Protein AF-A0A1G1LTK6-F1 (afdb_monomer)

Sequence (159 aa):
MKNAADQKPGFGWKSYLAFFSIVMIQQAIDFFAPNSEVTLYYRIMRAFDPTLAYMHWCNLLSVVFNLLAIAPVFLFVYRVQILKPQVWQAIILLRLVFEFTGHSFDVVCFKSVLFTAPEAAAQIAIAILIILIPSYWAGFWYAFGQDKIFSKQPLLFKN

Foldseek 3Di:
DPPPLPDQDDPVLVVLLVVLLVVLVVLVCLLPPCPHPNNVVQVVVCVVPVVSVVLNVLQVQLSVLSNVLSVLSVCLNGVPDDDDLVVLVVSLVSNVVSVVRNCPVVVVVLVVCCVVPVPVSVVVVVVVCVSVVVSSVSSCCNNPVNCSNPVPPDDPDPD

Nearest PDB structures (foldseek):
  3j9u-assembly1_T  TM=2.722E-01  e=5.312E-01  Saccharomyces cerevisiae
  8ic0-assembly1_A  TM=4.228E-01  e=3.272E+00  Homo sapiens

pLDDT: mean 89.7, std 13.23, range [41.97, 98.12]

Radius of gyration: 18.44 Å; Cα contacts (8 Å, |Δi|>4): 135; chains: 1; bounding box: 50×34×57 Å

Mean predicted aligned error: 5.52 Å

Solvent-accessible surface area (backbone atoms only — not comparable to full-atom values): 8740 Å² total; per-residue (Å²): 131,85,58,77,71,74,60,74,64,54,72,65,52,55,55,46,50,54,54,50,45,51,52,38,50,49,54,42,49,42,57,69,33,86,86,27,70,62,34,47,50,49,53,52,46,32,73,76,38,67,74,52,44,54,48,50,51,29,26,52,50,21,46,51,37,49,49,56,48,48,51,41,34,50,30,47,51,68,70,55,91,74,83,60,48,68,59,46,42,50,51,51,53,52,29,55,56,21,55,77,54,18,48,61,67,58,52,52,53,46,51,53,36,41,75,76,39,49,70,59,35,52,53,51,51,51,51,51,47,67,59,46,50,61,47,55,49,32,32,47,42,52,26,77,33,44,67,71,68,45,74,84,60,79,68,93,73,86,122

Secondary structure (DSSP, 8-state):
---GGGSPPPHHHHHHHHHHHHHHHHHHHHHH-TTSHHHHHHHHHHHH-GGGHHHHHHHHHHHHHHHHTHHHHHHHHHT---S-HHHHHHHHHHHHHHHHHH-HHHHHHHHHHHHH-HHHHHHHHHHHHHHHHHHHHHHHHHHH-HHHHHTTS--S---

Structure (mmCIF, N/CA/C/O backbone):
data_AF-A0A1G1LTK6-F1
#
_entry.id   AF-A0A1G1LTK6-F1
#
loop_
_atom_site.group_PDB
_atom_site.id
_atom_site.type_symbol
_atom_site.label_atom_id
_atom_site.label_alt_id
_atom_site.label_comp_id
_atom_site.label_asym_id
_atom_site.label_entity_id
_atom_site.label_seq_id
_atom_site.pdbx_PDB_ins_code
_atom_site.Cartn_x
_atom_site.Cartn_y
_atom_site.Cartn_z
_atom_site.occupancy
_atom_site.B_iso_or_equiv
_atom_site.auth_seq_id
_atom_site.auth_comp_id
_atom_site.auth_asym_id
_atom_site.auth_atom_id
_atom_site.pdbx_PDB_model_num
ATOM 1 N N . MET A 1 1 ? -11.408 11.308 35.986 1.00 44.47 1 MET A N 1
ATOM 2 C CA . MET A 1 1 ? -10.447 11.120 34.876 1.00 44.47 1 MET A CA 1
ATOM 3 C C . MET A 1 1 ? -11.216 10.623 33.659 1.00 44.47 1 MET A C 1
ATOM 5 O O . MET A 1 1 ? -11.805 9.554 33.741 1.00 44.47 1 MET A O 1
ATOM 9 N N . LYS A 1 2 ? -11.309 11.402 32.570 1.00 41.97 2 LYS A N 1
ATOM 10 C CA . LYS A 1 2 ? -11.831 10.868 31.299 1.00 41.97 2 LYS A CA 1
ATOM 11 C C . LYS A 1 2 ? -10.805 9.855 30.801 1.00 41.97 2 LYS A C 1
ATOM 13 O O . LYS A 1 2 ? -9.652 10.232 30.608 1.00 41.97 2 LYS A O 1
ATOM 18 N N . ASN A 1 3 ? -11.199 8.594 30.643 1.00 48.00 3 ASN A N 1
ATOM 19 C CA . ASN A 1 3 ? -10.325 7.591 30.045 1.00 48.00 3 ASN A CA 1
ATOM 20 C C . ASN A 1 3 ? -9.871 8.123 28.681 1.00 48.00 3 ASN A C 1
ATOM 22 O O . ASN A 1 3 ? -10.703 8.579 27.898 1.00 48.00 3 ASN A O 1
ATOM 26 N N . ALA A 1 4 ? -8.569 8.068 28.384 1.00 53.44 4 ALA A N 1
ATOM 27 C CA . ALA A 1 4 ? -8.034 8.442 27.069 1.00 53.44 4 ALA A CA 1
ATOM 28 C C . ALA A 1 4 ? -8.753 7.697 25.921 1.00 53.44 4 ALA A C 1
ATOM 30 O O . ALA A 1 4 ? -8.851 8.194 24.802 1.00 53.44 4 ALA A O 1
ATOM 31 N N . ALA A 1 5 ? -9.356 6.547 26.243 1.00 54.56 5 ALA A N 1
ATOM 32 C CA . ALA A 1 5 ? -10.236 5.779 25.381 1.00 54.56 5 ALA A CA 1
ATOM 33 C C . ALA A 1 5 ? -11.503 6.522 24.914 1.00 54.56 5 ALA A C 1
ATOM 35 O O . ALA A 1 5 ? -12.041 6.112 23.900 1.00 54.56 5 ALA A O 1
ATOM 36 N N . ASP A 1 6 ? -11.969 7.608 25.541 1.00 55.47 6 ASP A N 1
ATOM 37 C CA . ASP A 1 6 ? -13.215 8.309 25.158 1.00 55.47 6 ASP A CA 1
ATOM 38 C C . ASP A 1 6 ? -12.991 9.520 24.219 1.00 55.47 6 ASP A C 1
ATOM 40 O O . ASP A 1 6 ? -13.952 10.124 23.738 1.00 55.47 6 ASP A O 1
ATOM 44 N N . GLN A 1 7 ? -11.740 9.896 23.918 1.00 64.94 7 GLN A N 1
ATOM 45 C CA . GLN A 1 7 ? -11.461 11.023 23.018 1.00 64.94 7 GLN A CA 1
ATOM 46 C C . GLN A 1 7 ? -11.496 10.588 21.549 1.00 64.94 7 GLN A C 1
ATOM 48 O O . GLN A 1 7 ? -10.708 9.743 21.116 1.00 64.94 7 GLN A O 1
ATOM 53 N N . LYS A 1 8 ? -12.415 11.169 20.764 1.00 67.44 8 LYS A N 1
ATOM 54 C CA . LYS A 1 8 ? -12.470 10.956 19.309 1.00 67.44 8 LYS A CA 1
ATOM 55 C C . LYS A 1 8 ? -11.091 11.247 18.696 1.00 67.44 8 LYS A C 1
ATOM 57 O O . LYS A 1 8 ? -10.453 12.209 19.131 1.00 67.44 8 LYS A O 1
ATOM 62 N N . PRO A 1 9 ? -10.636 10.454 17.709 1.00 76.19 9 PRO A N 1
ATOM 63 C CA . PRO A 1 9 ? -9.360 10.692 17.047 1.00 76.19 9 PRO A CA 1
ATOM 64 C C . PRO A 1 9 ? -9.268 12.147 16.579 1.00 76.19 9 PRO A C 1
ATOM 66 O O . PRO A 1 9 ? -10.221 12.689 16.010 1.00 76.19 9 PRO A O 1
ATOM 69 N N . GLY A 1 10 ? -8.141 12.792 16.889 1.00 84.50 10 GLY A N 1
ATOM 70 C CA . GLY A 1 10 ? -7.922 14.206 16.593 1.00 84.50 10 GLY A CA 1
ATOM 71 C C . GLY A 1 10 ? -7.926 14.504 15.092 1.00 84.50 10 GLY A C 1
ATOM 72 O O . GLY A 1 10 ? -7.854 13.601 14.259 1.00 84.50 10 GLY A O 1
ATOM 73 N N . PHE A 1 11 ? -7.967 15.791 14.741 1.00 90.25 11 PHE A N 1
ATOM 74 C CA . PHE A 1 11 ? -7.964 16.265 13.350 1.00 90.25 11 PHE A CA 1
ATOM 75 C C . PHE A 1 11 ? -6.841 15.644 12.495 1.00 90.25 11 PHE A C 1
ATOM 77 O O . PHE A 1 11 ? -7.078 15.309 11.339 1.00 90.25 11 PHE A O 1
ATOM 84 N N . GLY A 1 12 ? -5.671 15.376 13.089 1.00 93.94 12 GLY A N 1
ATOM 85 C CA . GLY A 1 12 ? -4.546 14.723 12.410 1.00 93.94 12 GLY A CA 1
ATOM 86 C C . GLY A 1 12 ? -4.890 13.371 11.773 1.00 93.94 12 GLY A C 1
ATOM 87 O O . GLY A 1 12 ? -4.472 13.114 10.650 1.00 93.94 12 GLY A O 1
ATOM 88 N N . TRP A 1 13 ? -5.722 12.545 12.415 1.00 94.62 13 TRP A N 1
ATOM 89 C CA . TRP A 1 13 ? -6.142 11.254 11.853 1.00 94.62 13 TRP A CA 1
ATOM 90 C C . TRP A 1 13 ? -7.065 11.405 10.639 1.00 94.62 13 TRP A C 1
ATOM 92 O O . TRP A 1 13 ? -7.012 10.590 9.723 1.00 94.62 13 TRP A O 1
ATOM 102 N N . LYS A 1 14 ? -7.886 12.461 10.601 1.00 94.75 14 LYS A N 1
ATOM 103 C CA . LYS A 1 14 ? -8.756 12.755 9.452 1.00 94.75 14 LYS A CA 1
ATOM 104 C C . LYS A 1 14 ? -7.946 13.254 8.259 1.00 94.75 14 LYS A C 1
ATOM 106 O O . LYS A 1 14 ? -8.156 12.779 7.147 1.00 94.75 14 LYS A O 1
ATOM 111 N N . SER A 1 15 ? -7.003 14.167 8.497 1.00 95.94 15 SER A N 1
ATOM 112 C CA . SER A 1 15 ? -6.088 14.652 7.458 1.00 95.94 15 SER A CA 1
ATOM 113 C C . SER A 1 15 ? -5.223 13.518 6.913 1.00 95.94 15 SER A C 1
ATOM 115 O O . SER A 1 15 ? -5.086 13.379 5.700 1.00 95.94 15 SER A O 1
ATOM 117 N N . TYR A 1 16 ? -4.710 12.660 7.801 1.00 96.62 16 TYR A N 1
ATOM 118 C CA . TYR A 1 16 ? -3.981 11.457 7.417 1.00 96.62 16 TYR A CA 1
ATOM 119 C C . TYR A 1 16 ? -4.834 10.524 6.553 1.00 96.62 16 TYR A C 1
ATOM 121 O O . TYR A 1 16 ? -4.375 10.104 5.501 1.00 96.62 16 TYR A O 1
ATOM 129 N N . LEU A 1 17 ? -6.079 10.235 6.950 1.00 96.81 17 LEU A N 1
ATOM 130 C CA . LEU A 1 17 ? -6.983 9.389 6.169 1.00 96.81 17 LEU A CA 1
ATOM 131 C C . LEU A 1 17 ? -7.197 9.935 4.750 1.00 96.81 17 LEU A C 1
ATOM 133 O O . LEU A 1 17 ? -7.142 9.162 3.796 1.00 96.81 17 LEU A O 1
ATOM 137 N N . ALA A 1 18 ? -7.422 11.243 4.602 1.00 97.19 18 ALA A N 1
ATOM 138 C CA . ALA A 1 18 ? -7.590 11.866 3.289 1.00 97.19 18 ALA A CA 1
ATOM 139 C C . ALA A 1 18 ? -6.321 11.723 2.435 1.00 97.19 18 ALA A C 1
ATOM 141 O O . ALA A 1 18 ? -6.393 11.259 1.299 1.00 97.19 18 ALA A O 1
ATOM 142 N N . PHE A 1 19 ? -5.158 12.047 3.007 1.00 97.62 19 PHE A N 1
ATOM 143 C CA . PHE A 1 19 ? -3.870 11.920 2.328 1.00 97.62 19 PHE A CA 1
ATOM 144 C C . PHE A 1 19 ? -3.561 10.469 1.935 1.00 97.62 19 PHE A C 1
ATOM 146 O O . PHE A 1 19 ? -3.283 10.190 0.773 1.00 97.62 19 PHE A O 1
ATOM 153 N N . PHE A 1 20 ? -3.689 9.531 2.875 1.00 97.62 20 PHE A N 1
ATOM 154 C CA . PHE A 1 20 ? -3.505 8.101 2.640 1.00 97.62 20 PHE A CA 1
ATOM 155 C C . PHE A 1 20 ? -4.430 7.596 1.528 1.00 97.62 20 PHE A C 1
ATOM 157 O O . PHE A 1 20 ? -3.975 6.894 0.632 1.00 97.62 20 PHE A O 1
ATOM 164 N N . SER A 1 21 ? -5.703 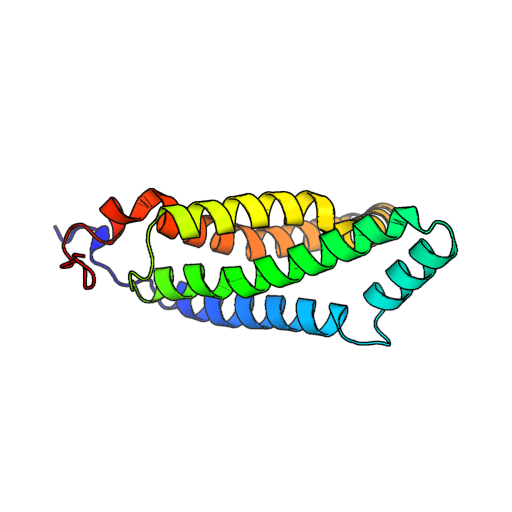8.008 1.529 1.00 98.00 21 SER A N 1
ATOM 165 C CA . SER A 1 21 ? -6.662 7.620 0.485 1.00 98.00 21 SER A CA 1
ATOM 166 C C . SER A 1 21 ? -6.227 8.097 -0.900 1.00 98.00 21 SER A C 1
ATOM 168 O O . SER A 1 21 ? -6.282 7.318 -1.845 1.00 98.00 21 SER A O 1
ATOM 170 N N . ILE A 1 22 ? -5.753 9.343 -1.023 1.00 98.12 22 ILE A N 1
ATOM 171 C CA . ILE A 1 22 ? -5.234 9.876 -2.292 1.00 98.12 22 ILE A CA 1
ATOM 172 C C . ILE A 1 22 ? -4.054 9.032 -2.782 1.00 98.12 22 ILE A C 1
ATOM 174 O O . ILE A 1 22 ? -4.036 8.641 -3.945 1.00 98.12 22 ILE A O 1
ATOM 178 N N . VAL A 1 23 ? -3.107 8.701 -1.899 1.00 97.44 23 VAL A N 1
ATOM 179 C CA . VAL A 1 23 ? -1.929 7.895 -2.261 1.00 97.44 23 VAL A CA 1
ATOM 180 C C . VAL A 1 23 ? -2.330 6.489 -2.720 1.00 97.44 23 VAL A C 1
ATOM 182 O O . VAL A 1 23 ? -1.852 6.032 -3.754 1.00 97.44 23 VAL A O 1
ATOM 185 N N . MET A 1 24 ? -3.230 5.806 -2.004 1.00 97.69 24 MET A N 1
ATOM 186 C CA . MET A 1 24 ? -3.680 4.460 -2.396 1.00 97.69 24 MET A CA 1
ATOM 187 C C . MET A 1 24 ? -4.483 4.475 -3.708 1.00 97.69 24 MET A C 1
ATOM 189 O O . MET A 1 24 ? -4.355 3.563 -4.522 1.00 97.69 24 MET A O 1
ATOM 193 N N . ILE A 1 25 ? -5.287 5.519 -3.945 1.00 97.88 25 ILE A N 1
ATOM 194 C CA . ILE A 1 25 ? -6.003 5.705 -5.216 1.00 97.88 25 ILE A CA 1
ATOM 195 C C . ILE A 1 25 ? -5.014 5.957 -6.354 1.00 97.88 25 ILE A C 1
ATOM 197 O O . ILE A 1 25 ? -5.156 5.346 -7.409 1.00 97.88 25 ILE A O 1
ATOM 201 N N . GLN A 1 26 ? -4.003 6.805 -6.148 1.00 96.81 26 GLN A N 1
ATOM 202 C CA . GLN A 1 26 ? -2.970 7.051 -7.154 1.00 96.81 26 GLN A CA 1
ATOM 203 C C . GLN A 1 26 ? -2.219 5.761 -7.499 1.00 96.81 26 GLN A C 1
ATOM 205 O O . GLN A 1 26 ? -2.095 5.442 -8.675 1.00 96.81 26 GLN A O 1
ATOM 210 N N . GLN A 1 27 ? -1.829 4.965 -6.498 1.00 95.62 27 GLN A N 1
ATOM 211 C CA . GLN A 1 27 ? -1.203 3.656 -6.717 1.00 95.62 27 GLN A CA 1
ATOM 212 C C . GLN A 1 27 ? -2.089 2.733 -7.573 1.00 95.62 27 GLN A C 1
ATOM 214 O O . GLN A 1 27 ? -1.599 2.035 -8.460 1.00 95.62 27 GLN A O 1
ATOM 219 N N . ALA A 1 28 ? -3.404 2.742 -7.339 1.00 97.12 28 ALA A N 1
ATOM 220 C CA . ALA A 1 28 ? -4.340 1.981 -8.156 1.00 97.12 28 ALA A CA 1
ATOM 221 C C . ALA A 1 28 ? -4.439 2.522 -9.589 1.00 97.12 28 ALA A C 1
ATOM 223 O O . ALA A 1 28 ? -4.436 1.738 -10.537 1.00 97.12 28 ALA A O 1
ATOM 224 N N . ILE A 1 29 ? -4.487 3.845 -9.764 1.00 97.12 29 ILE A N 1
ATOM 225 C CA . ILE A 1 29 ? -4.468 4.480 -11.088 1.00 97.12 29 ILE A CA 1
ATOM 226 C C . ILE A 1 29 ? -3.199 4.083 -11.841 1.00 97.12 29 ILE A C 1
ATOM 228 O O . ILE A 1 29 ? -3.300 3.647 -12.984 1.00 97.12 29 ILE A O 1
ATOM 232 N N . ASP A 1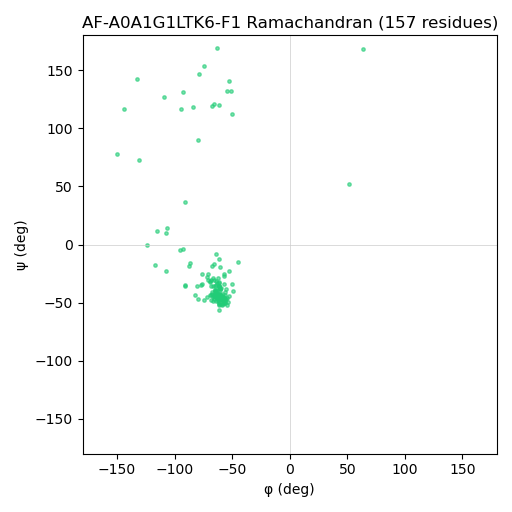 30 ? -2.031 4.157 -11.204 1.00 94.94 30 ASP A N 1
ATOM 233 C CA . ASP A 1 30 ? -0.755 3.787 -11.818 1.00 94.94 30 ASP A CA 1
ATOM 234 C C . ASP A 1 30 ? -0.735 2.308 -12.219 1.00 94.94 30 ASP A C 1
ATOM 236 O O . ASP A 1 30 ? -0.206 1.961 -13.272 1.00 94.94 30 ASP A O 1
ATOM 240 N N . PHE A 1 31 ? -1.364 1.423 -11.443 1.00 95.69 31 PHE A N 1
ATOM 241 C CA . PHE A 1 31 ? -1.491 0.015 -11.814 1.00 95.69 31 PHE A CA 1
ATOM 242 C C . PHE A 1 31 ? -2.423 -0.212 -13.016 1.00 95.69 31 PHE A C 1
ATOM 244 O O . PHE A 1 31 ? -2.106 -1.006 -13.900 1.00 95.69 31 PHE A O 1
ATOM 251 N N . PHE A 1 32 ? -3.581 0.452 -13.060 1.00 95.56 32 PHE A N 1
ATOM 252 C CA . PHE A 1 32 ? -4.584 0.232 -14.113 1.00 95.56 32 PHE A CA 1
ATOM 253 C C . PHE A 1 32 ? -4.353 1.073 -15.373 1.00 95.56 32 PHE A C 1
ATOM 255 O O . PHE A 1 32 ? -4.914 0.765 -16.429 1.00 95.56 32 PHE A O 1
ATOM 262 N N . ALA A 1 33 ? -3.530 2.118 -15.297 1.00 96.50 33 ALA A N 1
ATOM 263 C CA . ALA A 1 33 ? -3.193 2.944 -16.441 1.00 96.50 33 ALA A CA 1
ATOM 264 C C . ALA A 1 33 ? -2.394 2.118 -17.469 1.00 96.50 33 ALA A C 1
ATOM 266 O O . ALA A 1 33 ? -1.304 1.625 -17.171 1.00 96.50 33 ALA A O 1
ATOM 267 N N . PRO A 1 34 ? -2.882 1.986 -18.717 1.00 93.19 34 PRO A N 1
ATOM 268 C CA . PRO A 1 34 ? -2.255 1.121 -19.718 1.00 93.19 34 PRO A CA 1
ATOM 269 C C . PRO A 1 34 ? -0.875 1.610 -20.172 1.00 93.19 34 PRO A C 1
ATOM 271 O O . PRO A 1 34 ? -0.118 0.821 -20.740 1.00 93.19 34 PRO A O 1
ATOM 274 N N . ASN A 1 35 ? -0.582 2.891 -19.931 1.00 94.19 35 ASN A N 1
ATOM 275 C CA . ASN A 1 35 ? 0.643 3.581 -20.324 1.00 94.19 35 ASN A CA 1
ATOM 276 C C . ASN A 1 35 ? 1.568 3.868 -19.128 1.00 94.19 35 ASN A C 1
ATOM 278 O O . ASN A 1 35 ? 2.512 4.638 -19.275 1.00 94.19 35 ASN A O 1
ATOM 282 N N . SER A 1 36 ? 1.292 3.308 -17.946 1.00 96.06 36 SER A N 1
ATOM 283 C CA . SER A 1 36 ? 2.184 3.473 -16.798 1.00 96.06 36 SER A CA 1
ATOM 284 C C . SER A 1 36 ? 3.446 2.627 -16.933 1.00 96.06 36 SER A C 1
ATOM 286 O O . SER A 1 36 ? 3.452 1.556 -17.551 1.00 96.06 36 SER A O 1
ATOM 288 N N . GLU A 1 37 ? 4.515 3.084 -16.285 1.00 96.12 37 GLU A N 1
ATOM 289 C CA . GLU A 1 37 ? 5.777 2.345 -16.192 1.00 96.12 37 GLU A CA 1
ATOM 290 C C . GLU A 1 37 ? 5.595 1.000 -15.477 1.00 96.12 37 GLU A C 1
ATOM 292 O O . GLU A 1 37 ? 6.172 -0.003 -15.893 1.00 96.12 37 GLU A O 1
ATOM 297 N N . VAL A 1 38 ? 4.716 0.954 -14.469 1.00 95.31 38 VAL A N 1
ATOM 298 C CA . VAL A 1 38 ? 4.347 -0.268 -13.742 1.00 95.31 38 VAL A CA 1
ATOM 299 C C . VAL A 1 38 ? 3.754 -1.302 -14.701 1.00 95.31 38 VAL A C 1
ATOM 301 O O . VAL A 1 38 ? 4.199 -2.451 -14.749 1.00 95.31 38 VAL A O 1
ATOM 304 N N . THR A 1 39 ? 2.769 -0.905 -15.510 1.00 94.00 39 THR A N 1
ATOM 305 C CA . THR A 1 39 ? 2.132 -1.800 -16.484 1.00 94.00 39 THR A CA 1
ATOM 306 C C . THR A 1 39 ? 3.125 -2.258 -17.546 1.00 94.00 39 THR A C 1
ATOM 308 O O . THR A 1 39 ? 3.155 -3.442 -17.894 1.00 94.00 39 THR A O 1
ATOM 311 N N . LEU A 1 40 ? 3.953 -1.340 -18.053 1.00 95.75 40 LEU A N 1
ATOM 312 C CA . LEU A 1 40 ? 4.987 -1.661 -19.031 1.00 95.75 40 LEU A CA 1
ATOM 313 C C . LEU A 1 40 ? 5.984 -2.684 -18.470 1.00 95.75 40 LEU A C 1
ATOM 315 O O . LEU A 1 40 ? 6.255 -3.685 -19.132 1.00 95.75 40 LEU A O 1
ATOM 319 N N . TYR A 1 41 ? 6.452 -2.492 -17.235 1.00 95.94 41 TYR A N 1
ATOM 320 C CA . TYR A 1 41 ? 7.348 -3.416 -16.543 1.00 95.94 41 TYR A CA 1
ATOM 321 C C . TYR A 1 41 ? 6.777 -4.838 -16.490 1.00 95.94 41 TYR A C 1
ATOM 323 O O . TYR A 1 41 ? 7.423 -5.783 -16.943 1.00 95.94 41 TYR A O 1
ATOM 331 N N . TYR A 1 42 ? 5.537 -5.008 -16.018 1.00 94.56 42 TYR A N 1
ATOM 332 C CA . TYR A 1 42 ? 4.939 -6.344 -15.914 1.00 94.56 42 TYR A CA 1
ATOM 333 C C . TYR A 1 42 ? 4.635 -6.978 -17.277 1.00 94.56 42 TYR A C 1
ATOM 335 O O . TYR A 1 42 ? 4.725 -8.201 -17.414 1.00 94.56 42 TYR A O 1
ATOM 343 N N . ARG A 1 43 ? 4.314 -6.177 -18.303 1.00 94.12 43 ARG A N 1
ATOM 344 C CA . ARG A 1 43 ? 4.167 -6.675 -19.682 1.00 94.12 43 ARG A CA 1
ATOM 345 C C . ARG A 1 43 ? 5.489 -7.199 -20.230 1.00 94.12 43 ARG A C 1
ATOM 347 O O . ARG A 1 43 ? 5.501 -8.280 -20.811 1.00 94.12 43 ARG A O 1
ATO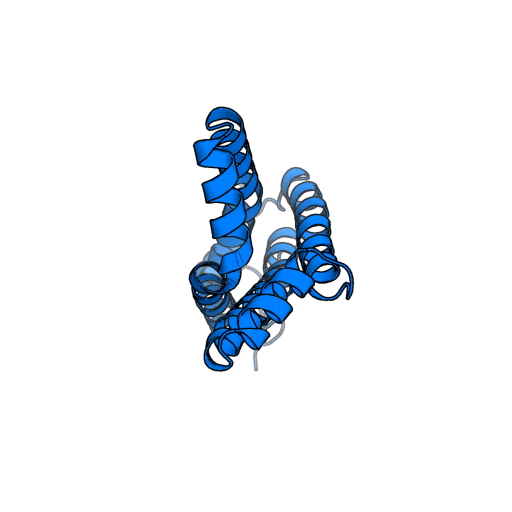M 354 N N . ILE A 1 44 ? 6.580 -6.464 -20.010 1.00 94.81 44 ILE A N 1
ATOM 355 C CA . ILE A 1 44 ? 7.929 -6.878 -20.409 1.00 94.81 44 ILE A CA 1
ATOM 356 C C . ILE A 1 44 ? 8.307 -8.175 -19.687 1.00 94.81 44 ILE A C 1
ATOM 358 O O . ILE A 1 44 ? 8.648 -9.153 -20.345 1.00 94.81 44 ILE A O 1
ATOM 362 N N . MET A 1 45 ? 8.164 -8.229 -18.360 1.00 93.88 45 MET A N 1
ATOM 363 C CA . MET A 1 45 ? 8.478 -9.424 -17.562 1.00 93.88 45 MET A CA 1
ATOM 364 C C . MET A 1 45 ? 7.729 -10.667 -18.059 1.00 93.88 45 MET A C 1
ATOM 366 O O . MET A 1 45 ? 8.337 -11.713 -18.273 1.00 93.88 45 MET A O 1
ATOM 370 N N . ARG A 1 46 ? 6.424 -10.541 -18.325 1.00 93.75 46 ARG A N 1
ATOM 371 C CA . ARG A 1 46 ? 5.601 -11.639 -18.850 1.00 93.75 46 ARG A CA 1
ATOM 372 C C . ARG A 1 46 ? 5.996 -12.068 -20.267 1.00 93.75 46 ARG A C 1
ATOM 374 O O . ARG A 1 46 ? 5.804 -13.231 -20.611 1.00 93.75 46 ARG A O 1
ATOM 381 N N . ALA A 1 47 ? 6.497 -11.147 -21.091 1.00 95.75 47 ALA A N 1
ATOM 382 C CA . ALA A 1 47 ? 6.977 -11.462 -22.434 1.00 95.75 47 ALA A CA 1
ATOM 383 C C . ALA A 1 47 ? 8.286 -12.269 -22.409 1.00 95.75 47 ALA A C 1
ATOM 385 O O . ALA A 1 47 ? 8.504 -13.080 -23.305 1.00 95.75 47 ALA A O 1
ATOM 386 N N . PHE A 1 48 ? 9.128 -12.073 -21.387 1.00 95.06 48 PHE A N 1
ATOM 387 C CA . PHE A 1 48 ? 10.364 -12.837 -21.200 1.00 95.06 48 PHE A CA 1
ATOM 388 C C . PHE A 1 48 ? 10.125 -14.220 -20.592 1.00 95.06 48 PHE A C 1
ATOM 390 O O . PHE A 1 48 ? 10.658 -15.205 -21.097 1.00 95.06 48 PHE A O 1
ATOM 397 N N . ASP A 1 49 ? 9.327 -14.305 -19.526 1.00 94.44 49 ASP A N 1
ATOM 398 C CA . ASP A 1 49 ? 8.977 -15.574 -18.889 1.00 94.44 49 ASP A CA 1
ATOM 399 C C . ASP A 1 49 ? 7.520 -15.526 -18.383 1.00 94.44 49 ASP A C 1
ATOM 4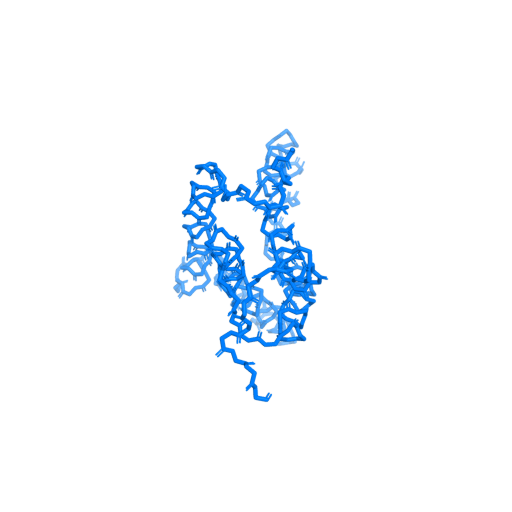01 O O . ASP A 1 49 ? 7.193 -14.731 -17.494 1.00 94.44 49 ASP A O 1
ATOM 405 N N . PRO A 1 50 ? 6.619 -16.380 -18.910 1.00 92.88 50 PRO A N 1
ATOM 406 C CA . PRO A 1 50 ? 5.226 -16.434 -18.478 1.00 92.88 50 PRO A CA 1
ATOM 407 C C . PRO A 1 50 ? 5.039 -16.709 -16.984 1.00 92.88 50 PRO A C 1
ATOM 409 O O . PRO A 1 50 ? 4.023 -16.294 -16.424 1.00 92.88 50 PRO A O 1
ATOM 412 N N . THR A 1 51 ? 5.985 -17.386 -16.324 1.00 93.06 51 THR A N 1
ATOM 413 C CA . THR A 1 51 ? 5.899 -17.653 -14.883 1.00 93.06 51 THR A CA 1
ATOM 414 C C . THR A 1 51 ? 5.924 -16.356 -14.080 1.00 93.06 51 THR A C 1
ATOM 416 O O . THR A 1 51 ? 5.174 -16.235 -13.114 1.00 93.06 51 THR A O 1
ATOM 419 N N . LEU A 1 52 ? 6.639 -15.324 -14.546 1.00 91.44 52 LEU A N 1
ATOM 420 C CA . LEU A 1 52 ? 6.709 -13.998 -13.917 1.00 91.44 52 LEU A CA 1
ATOM 421 C C . LEU A 1 52 ? 5.361 -13.257 -13.900 1.00 91.44 52 LEU A C 1
ATOM 423 O O . LEU A 1 52 ? 5.219 -12.252 -13.202 1.00 91.44 52 LEU A O 1
ATOM 427 N N . ALA A 1 53 ? 4.331 -13.774 -14.583 1.00 91.62 53 ALA A N 1
ATOM 428 C CA . ALA A 1 53 ? 2.959 -13.302 -14.423 1.00 91.62 53 ALA A CA 1
ATOM 429 C C . ALA A 1 53 ? 2.469 -13.387 -12.965 1.00 91.62 53 ALA A C 1
ATOM 431 O O . ALA A 1 53 ? 1.603 -12.601 -12.578 1.00 91.62 53 ALA A O 1
ATOM 432 N N . TYR A 1 54 ? 3.027 -14.283 -12.136 1.00 94.00 54 TYR A N 1
ATOM 433 C CA . TYR A 1 54 ? 2.684 -14.332 -10.711 1.00 94.00 54 TYR A CA 1
ATOM 434 C C . TYR A 1 54 ? 2.999 -13.002 -10.003 1.00 94.00 54 TYR A C 1
ATOM 436 O O . TYR A 1 54 ? 2.206 -12.560 -9.176 1.00 94.00 54 TYR A O 1
ATOM 444 N N . MET A 1 55 ? 4.102 -12.325 -10.357 1.00 94.31 55 MET A N 1
ATOM 445 C CA . MET A 1 55 ? 4.484 -11.044 -9.746 1.00 94.31 55 MET A CA 1
ATOM 446 C C . MET A 1 55 ? 3.457 -9.953 -10.062 1.00 94.31 55 MET A C 1
ATOM 448 O O . MET A 1 55 ? 3.144 -9.124 -9.210 1.00 94.31 55 MET A O 1
ATOM 452 N N . HIS A 1 56 ? 2.877 -9.989 -11.266 1.00 94.44 56 HIS A N 1
ATOM 453 C CA . HIS A 1 56 ? 1.801 -9.081 -11.653 1.00 94.44 56 HIS A CA 1
ATOM 454 C C . HIS A 1 56 ? 0.540 -9.303 -10.806 1.00 94.44 56 HIS A C 1
ATOM 456 O O . HIS A 1 56 ? -0.055 -8.338 -10.328 1.00 94.44 56 HIS A O 1
ATOM 462 N N . TRP A 1 57 ? 0.165 -10.565 -10.561 1.00 95.69 57 TRP A N 1
ATOM 463 C CA . TRP A 1 57 ? -0.954 -10.902 -9.675 1.00 95.69 57 TRP A CA 1
ATOM 464 C C . TRP A 1 57 ? -0.693 -10.497 -8.223 1.00 95.69 57 TRP A C 1
ATOM 466 O O . TRP A 1 57 ? -1.581 -9.933 -7.589 1.00 95.69 57 TRP A O 1
ATOM 476 N N . CYS A 1 58 ? 0.518 -10.722 -7.704 1.00 96.38 58 CYS A N 1
ATOM 477 C CA . CYS A 1 58 ? 0.905 -10.255 -6.373 1.00 96.38 58 CYS A CA 1
ATOM 478 C C . CYS A 1 58 ? 0.790 -8.730 -6.256 1.00 96.38 58 CYS A C 1
ATOM 480 O O . CYS A 1 58 ? 0.263 -8.243 -5.258 1.00 96.38 58 CYS A O 1
ATOM 482 N N . ASN A 1 59 ? 1.219 -7.979 -7.277 1.00 96.50 59 ASN A N 1
ATOM 483 C CA . ASN A 1 59 ? 1.084 -6.523 -7.283 1.00 96.50 59 ASN A CA 1
ATOM 484 C C . ASN A 1 59 ? -0.382 -6.079 -7.334 1.00 96.50 59 ASN A C 1
ATOM 486 O O . ASN A 1 59 ? -0.785 -5.227 -6.549 1.00 96.50 59 ASN A O 1
ATOM 490 N N . LEU A 1 60 ? -1.205 -6.700 -8.189 1.00 96.81 60 LEU A N 1
ATOM 491 C CA . LEU A 1 60 ? -2.645 -6.430 -8.224 1.00 96.81 60 LEU A CA 1
ATOM 492 C C . LEU A 1 60 ? -3.280 -6.646 -6.847 1.00 96.81 60 LEU A C 1
ATOM 494 O O . LEU A 1 60 ? -4.044 -5.808 -6.375 1.00 96.81 60 LEU A O 1
ATOM 498 N N . LEU A 1 61 ? -2.965 -7.767 -6.196 1.00 97.81 61 LEU A N 1
ATOM 499 C CA . LEU A 1 61 ? -3.494 -8.071 -4.872 1.00 97.81 61 LEU A CA 1
ATOM 500 C C . LEU A 1 61 ? -2.991 -7.065 -3.832 1.00 97.81 61 LEU A C 1
ATOM 502 O O . LEU A 1 61 ? -3.800 -6.604 -3.032 1.00 97.81 61 LEU A O 1
ATOM 506 N N . SER A 1 62 ? -1.722 -6.649 -3.888 1.00 97.50 62 SER A N 1
ATOM 507 C CA . SER A 1 62 ? -1.199 -5.577 -3.030 1.00 97.50 62 SER A CA 1
ATOM 508 C C . SER A 1 62 ? -2.007 -4.285 -3.188 1.00 97.50 62 SER A C 1
ATOM 510 O O . SER A 1 62 ? -2.535 -3.766 -2.204 1.00 97.50 62 SER A O 1
ATOM 512 N N . VAL A 1 63 ? -2.227 -3.830 -4.428 1.00 97.44 63 VAL A N 1
ATOM 513 C CA . VAL A 1 63 ? -3.045 -2.645 -4.749 1.00 97.44 63 VAL A CA 1
ATOM 514 C C . VAL A 1 63 ? -4.463 -2.776 -4.185 1.00 97.44 63 VAL A C 1
ATOM 516 O O . VAL A 1 63 ? -4.969 -1.856 -3.540 1.00 97.44 63 VAL A O 1
ATOM 519 N N . VAL A 1 64 ? -5.107 -3.930 -4.379 1.00 97.81 64 VAL A N 1
ATOM 520 C CA . VAL A 1 64 ? -6.459 -4.189 -3.863 1.00 97.81 64 VAL A CA 1
ATOM 521 C C . VAL A 1 64 ? -6.486 -4.129 -2.335 1.00 97.81 64 VAL A C 1
ATOM 523 O O . VAL A 1 64 ? -7.346 -3.457 -1.766 1.00 97.81 64 VAL A O 1
ATOM 526 N N . PHE A 1 65 ? -5.551 -4.788 -1.648 1.00 97.56 65 PHE A N 1
ATOM 527 C CA . PHE A 1 65 ? -5.502 -4.775 -0.185 1.00 97.56 65 PHE A CA 1
ATOM 528 C C . PHE A 1 65 ? -5.137 -3.400 0.387 1.00 97.56 65 PHE A C 1
ATOM 530 O O . PHE A 1 65 ? -5.641 -3.034 1.450 1.00 97.56 65 PHE A O 1
ATOM 537 N N . ASN A 1 66 ? -4.339 -2.610 -0.327 1.00 96.56 66 ASN A N 1
ATOM 538 C CA . ASN A 1 66 ? -4.029 -1.227 0.020 1.00 96.56 66 ASN A CA 1
ATOM 539 C C . ASN A 1 66 ? -5.246 -0.300 -0.112 1.00 96.56 66 ASN A C 1
ATOM 541 O O . ASN A 1 66 ? -5.512 0.493 0.793 1.00 96.56 66 ASN A O 1
ATOM 545 N N . LEU A 1 67 ? -6.064 -0.466 -1.155 1.00 97.62 67 LEU A N 1
ATOM 546 C CA . LEU A 1 67 ? -7.360 0.214 -1.250 1.00 97.62 67 LEU A CA 1
ATOM 547 C C . LEU A 1 67 ? -8.319 -0.230 -0.139 1.00 97.62 67 LEU A C 1
ATOM 549 O O . LEU A 1 67 ? -8.946 0.604 0.516 1.00 97.62 67 LEU A O 1
ATOM 553 N N . LEU A 1 68 ? -8.409 -1.538 0.124 1.00 96.69 68 LEU A N 1
ATOM 554 C CA . LEU A 1 68 ? -9.244 -2.068 1.205 1.00 96.69 68 LEU A CA 1
ATOM 555 C C . LEU A 1 68 ? -8.795 -1.568 2.580 1.00 96.69 68 LEU A C 1
ATOM 557 O O . LEU A 1 68 ? -9.637 -1.411 3.462 1.00 96.69 68 LEU A O 1
ATOM 561 N N . ALA A 1 69 ? -7.507 -1.263 2.765 1.00 96.38 69 ALA A N 1
ATOM 562 C CA . ALA A 1 69 ? -6.976 -0.707 4.004 1.00 96.38 69 ALA A CA 1
ATOM 563 C C . ALA A 1 69 ? -7.496 0.702 4.326 1.00 96.38 69 ALA A C 1
ATOM 565 O O . ALA A 1 69 ? -7.442 1.113 5.486 1.00 96.38 69 ALA A O 1
ATOM 566 N N . ILE A 1 70 ? -8.067 1.424 3.358 1.00 97.44 70 ILE A N 1
ATOM 567 C CA . ILE A 1 70 ? -8.762 2.689 3.629 1.00 97.44 70 ILE A CA 1
ATOM 568 C C . ILE A 1 70 ? -9.941 2.450 4.584 1.00 97.44 70 ILE A C 1
ATOM 570 O O . ILE A 1 70 ? -10.168 3.250 5.493 1.00 97.44 70 ILE A O 1
ATOM 574 N N . ALA A 1 71 ? -10.657 1.328 4.440 1.00 95.69 71 ALA A N 1
ATOM 575 C CA . ALA A 1 71 ? -11.821 1.010 5.263 1.00 95.69 71 ALA A CA 1
ATOM 576 C C . ALA A 1 71 ? -11.495 0.882 6.766 1.00 95.69 71 ALA A C 1
ATOM 578 O O . ALA A 1 71 ? -12.089 1.627 7.544 1.00 95.69 71 ALA A O 1
ATOM 579 N N . PRO A 1 72 ? -10.561 0.027 7.233 1.00 93.00 72 PRO A N 1
ATOM 580 C CA . PRO A 1 72 ? -10.245 -0.056 8.656 1.00 93.00 72 PRO A CA 1
ATOM 581 C C . PRO A 1 72 ? -9.654 1.250 9.206 1.00 93.00 72 PRO A C 1
ATOM 583 O O . PRO A 1 72 ? -9.936 1.588 10.353 1.00 93.00 72 PRO A O 1
ATOM 586 N N . VAL A 1 73 ? -8.913 2.035 8.409 1.00 94.88 73 VAL A N 1
ATOM 587 C CA . VAL A 1 73 ? -8.443 3.368 8.837 1.00 94.88 73 VAL A CA 1
ATOM 588 C C . VAL A 1 73 ? -9.625 4.319 9.033 1.00 94.88 73 VAL A C 1
ATOM 590 O O . VAL A 1 73 ? -9.718 4.974 10.070 1.00 94.88 73 VAL A O 1
ATOM 593 N N . PHE A 1 74 ? -10.566 4.367 8.087 1.00 95.19 74 PHE A N 1
ATOM 594 C CA . PHE A 1 74 ? -11.799 5.146 8.213 1.00 95.19 74 PHE A CA 1
ATOM 595 C C . PHE A 1 74 ? -12.590 4.727 9.458 1.00 95.19 74 PHE A C 1
ATOM 597 O O . PHE A 1 74 ? -12.947 5.558 10.294 1.00 95.19 74 PHE A O 1
ATOM 604 N N . LEU A 1 75 ? -12.819 3.427 9.629 1.00 92.25 75 LEU A N 1
ATOM 605 C CA . LEU A 1 75 ? -13.589 2.888 10.746 1.00 92.25 75 LEU A CA 1
ATOM 606 C C . LEU A 1 75 ? -12.910 3.154 12.096 1.00 92.25 75 LEU A C 1
ATOM 608 O O . LEU A 1 75 ? -13.596 3.465 13.071 1.00 92.25 75 LEU A O 1
ATOM 612 N N . PHE A 1 76 ? -11.577 3.126 12.143 1.00 91.25 76 PHE A N 1
ATOM 613 C CA . PHE A 1 76 ? -10.791 3.545 13.300 1.00 91.25 76 PHE A CA 1
ATOM 614 C C . PHE A 1 76 ? -10.969 5.042 13.606 1.00 91.25 76 PHE A C 1
ATOM 616 O O . PHE A 1 76 ? -11.266 5.410 14.745 1.00 91.25 76 PHE A O 1
ATOM 623 N N . VAL A 1 77 ? -10.857 5.910 12.592 1.00 91.94 77 VAL A N 1
ATOM 624 C CA . VAL A 1 77 ? -10.998 7.375 12.723 1.00 91.94 77 VAL A CA 1
ATOM 625 C C . VAL A 1 77 ? -12.388 7.762 13.235 1.00 91.94 77 VAL A C 1
ATOM 627 O O . VAL A 1 77 ? -12.519 8.624 14.108 1.00 91.94 77 VAL A O 1
ATOM 630 N N . TYR A 1 78 ? -13.435 7.128 12.710 1.00 89.62 78 TYR A N 1
ATOM 631 C CA . TYR A 1 78 ? -14.822 7.436 13.065 1.00 89.62 78 TYR A CA 1
ATOM 632 C C . TYR A 1 78 ? -15.373 6.578 14.205 1.00 89.62 78 TYR A C 1
ATOM 634 O O . TYR A 1 78 ? -16.482 6.840 14.669 1.00 89.62 78 TYR A O 1
ATOM 642 N N . ARG A 1 79 ? -14.589 5.610 14.700 1.00 85.56 79 ARG A N 1
ATOM 643 C CA . ARG A 1 79 ? -14.976 4.665 15.755 1.00 85.56 79 ARG A CA 1
ATOM 644 C C . ARG A 1 79 ? -16.304 3.977 15.440 1.00 85.56 79 ARG A C 1
ATOM 646 O O . ARG A 1 79 ? -17.218 3.969 16.262 1.00 85.56 79 ARG A O 1
ATOM 653 N N . VAL A 1 80 ? -16.394 3.406 14.245 1.00 86.31 80 VAL A N 1
ATOM 654 C CA . VAL A 1 80 ? -17.550 2.616 13.812 1.00 86.31 80 VAL A CA 1
ATOM 655 C C . VAL A 1 80 ? -17.128 1.158 13.749 1.00 86.31 80 VAL A C 1
ATOM 657 O O . VAL A 1 80 ? -16.143 0.837 13.093 1.00 86.31 80 VAL A O 1
ATOM 660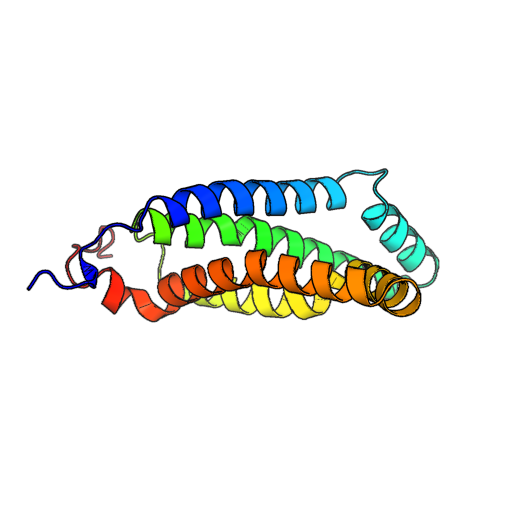 N N . GLN A 1 81 ? -17.861 0.269 14.413 1.00 83.81 81 GLN A N 1
ATOM 661 C CA . GLN A 1 81 ? -17.616 -1.168 14.344 1.00 83.81 81 GLN A CA 1
ATOM 662 C C . GLN A 1 81 ? -18.509 -1.796 13.268 1.00 83.81 81 GLN A C 1
ATOM 664 O O . GLN A 1 81 ? -19.733 -1.762 13.374 1.00 83.81 81 GLN A O 1
ATOM 669 N N . ILE A 1 82 ? -17.895 -2.355 12.227 1.00 82.12 82 ILE A N 1
ATOM 670 C CA . ILE A 1 82 ? -18.582 -3.074 11.148 1.00 82.12 82 ILE A CA 1
ATOM 671 C C . ILE A 1 82 ? -17.826 -4.385 10.932 1.00 82.12 82 ILE A C 1
ATOM 673 O O . ILE A 1 82 ? -16.602 -4.395 11.007 1.00 82.12 82 ILE A O 1
ATOM 677 N N . LEU A 1 83 ? -18.538 -5.477 10.644 1.00 86.56 83 LEU A N 1
ATOM 678 C CA . LEU A 1 83 ? -17.996 -6.836 10.490 1.00 86.56 83 LEU A CA 1
ATOM 679 C C . LEU A 1 83 ? -17.371 -7.422 11.767 1.00 86.56 83 LEU A C 1
ATOM 681 O O . LEU A 1 83 ? -17.154 -6.752 12.776 1.00 86.56 83 LEU A O 1
ATOM 685 N N . LYS A 1 84 ? -17.095 -8.727 11.711 1.00 88.00 84 LYS A N 1
ATOM 686 C CA . LYS A 1 84 ? -16.453 -9.465 12.800 1.00 88.00 84 LYS A CA 1
ATOM 687 C C . LYS A 1 84 ? -14.933 -9.206 12.807 1.00 88.00 84 LYS A C 1
ATOM 689 O O . LYS A 1 84 ? -14.353 -9.092 11.723 1.00 88.00 84 LYS A O 1
ATOM 694 N N . PRO A 1 85 ? -14.267 -9.179 13.981 1.00 88.88 85 PRO A N 1
ATOM 695 C CA . PRO A 1 85 ? -12.819 -8.970 14.091 1.00 88.88 85 PRO A CA 1
ATOM 696 C C . PRO A 1 85 ? -11.992 -9.864 13.160 1.00 88.88 85 PRO A C 1
ATOM 698 O O . PRO A 1 85 ? -11.052 -9.391 12.529 1.00 88.88 85 PRO A O 1
ATOM 701 N N . GLN A 1 86 ? -12.385 -11.133 13.006 1.00 92.56 86 GLN A N 1
ATOM 702 C CA . GLN A 1 86 ? -11.676 -12.120 12.186 1.00 92.56 86 GLN A CA 1
ATOM 703 C C . GLN A 1 86 ? -11.519 -11.674 10.724 1.00 92.56 86 GLN A C 1
ATOM 705 O O . GLN A 1 86 ? -10.498 -11.959 10.103 1.00 92.56 86 GLN A O 1
ATOM 710 N N . VAL A 1 87 ? -12.497 -10.940 10.179 1.00 92.62 87 VAL A N 1
ATOM 711 C CA . VAL A 1 87 ? -12.430 -10.425 8.803 1.00 92.62 87 VAL A CA 1
ATOM 712 C C . VAL A 1 87 ? -11.319 -9.384 8.678 1.00 92.62 87 VAL A C 1
ATOM 714 O O . VAL A 1 87 ? -10.508 -9.445 7.759 1.00 92.62 87 VAL A O 1
ATOM 717 N N . TRP A 1 88 ? -11.229 -8.464 9.637 1.00 93.31 88 TRP A N 1
ATOM 718 C CA . TRP A 1 88 ? -10.196 -7.427 9.647 1.00 93.31 88 TRP A CA 1
ATOM 719 C C . TRP A 1 88 ? -8.802 -7.991 9.896 1.00 93.31 88 TRP A C 1
ATOM 721 O O . TRP A 1 88 ? -7.836 -7.527 9.294 1.00 93.31 88 TRP A O 1
ATOM 731 N N . GLN A 1 89 ? -8.701 -9.023 10.735 1.00 94.75 89 GLN A N 1
ATOM 732 C CA . GLN A 1 89 ? -7.451 -9.745 10.962 1.00 94.75 89 GLN A CA 1
ATOM 733 C C . GLN A 1 89 ? -6.959 -10.396 9.667 1.00 94.75 89 GLN A C 1
ATOM 735 O O . GLN A 1 89 ? -5.800 -10.217 9.299 1.00 94.75 89 GLN A O 1
ATOM 740 N N . ALA A 1 90 ? -7.849 -11.074 8.932 1.00 95.62 90 ALA A N 1
ATOM 741 C CA . ALA A 1 90 ? -7.517 -11.662 7.639 1.00 95.62 90 ALA A CA 1
ATOM 742 C C . ALA A 1 90 ? -7.074 -10.599 6.620 1.00 95.62 90 ALA A C 1
ATOM 744 O O . ALA A 1 90 ? -6.043 -10.774 5.977 1.00 95.62 90 ALA A O 1
ATOM 745 N N . ILE A 1 91 ? -7.796 -9.475 6.514 1.00 95.06 91 ILE A N 1
ATOM 746 C CA . ILE A 1 91 ? -7.443 -8.375 5.599 1.00 95.06 91 ILE A CA 1
ATOM 747 C C . ILE A 1 91 ? -6.035 -7.842 5.888 1.00 95.06 91 ILE A C 1
ATOM 749 O O . ILE A 1 91 ? -5.258 -7.661 4.957 1.00 95.06 91 ILE A O 1
ATOM 753 N N . ILE A 1 92 ? -5.680 -7.617 7.156 1.00 95.50 92 ILE A N 1
ATOM 754 C CA . ILE A 1 92 ? -4.353 -7.095 7.524 1.00 95.50 92 ILE A CA 1
ATOM 755 C C . ILE A 1 92 ? -3.246 -8.103 7.247 1.00 95.50 92 ILE A C 1
ATOM 757 O O . ILE A 1 92 ? -2.197 -7.719 6.736 1.00 95.50 92 ILE A O 1
ATOM 761 N N . LEU A 1 93 ? -3.464 -9.375 7.584 1.00 96.31 93 LEU A N 1
ATOM 762 C CA . LEU A 1 93 ? -2.472 -10.420 7.345 1.00 96.31 93 LEU A CA 1
ATOM 763 C C . LEU A 1 93 ? -2.224 -10.605 5.847 1.00 96.31 93 LEU A C 1
ATOM 765 O O . LEU A 1 93 ? -1.073 -10.642 5.422 1.00 96.31 93 LEU A O 1
ATOM 769 N N . LEU A 1 94 ? -3.288 -10.660 5.042 1.00 96.56 94 LEU A N 1
ATOM 770 C CA . LEU A 1 94 ? -3.166 -10.756 3.588 1.00 96.56 94 LEU A CA 1
ATOM 771 C C . LEU A 1 94 ? -2.496 -9.515 3.004 1.00 96.56 94 LEU A C 1
ATOM 773 O O . LEU A 1 94 ? -1.576 -9.655 2.202 1.00 96.56 94 LEU A O 1
ATOM 777 N N . ARG A 1 95 ? -2.884 -8.317 3.455 1.00 96.12 95 ARG A N 1
ATOM 778 C CA . ARG A 1 95 ? -2.216 -7.076 3.059 1.00 96.12 95 ARG A CA 1
ATOM 779 C C . ARG A 1 95 ? -0.717 -7.148 3.323 1.00 96.12 95 ARG A C 1
ATOM 781 O O . ARG A 1 95 ? 0.050 -6.884 2.413 1.00 96.12 95 ARG A O 1
ATOM 788 N N . LEU A 1 96 ? -0.304 -7.563 4.521 1.00 96.00 96 LEU A N 1
ATOM 789 C CA . LEU A 1 96 ? 1.109 -7.678 4.876 1.00 96.00 96 LEU A CA 1
ATOM 790 C C . LEU A 1 96 ? 1.855 -8.645 3.940 1.00 96.00 96 LEU A C 1
ATOM 792 O O . LEU A 1 96 ? 2.942 -8.330 3.465 1.00 96.00 96 LEU A O 1
ATOM 796 N N . VAL A 1 97 ? 1.265 -9.806 3.641 1.00 96.62 97 VAL A N 1
ATOM 797 C CA . VAL A 1 97 ? 1.851 -10.791 2.713 1.00 96.62 97 VAL A CA 1
ATOM 798 C C . VAL A 1 97 ? 2.017 -10.206 1.306 1.00 96.62 97 VAL A C 1
ATOM 800 O O . VAL A 1 97 ? 3.070 -10.378 0.684 1.00 96.62 97 VAL A O 1
ATOM 803 N N . PHE A 1 98 ? 1.001 -9.508 0.796 1.00 96.31 98 PHE A N 1
ATOM 804 C CA . PHE A 1 98 ? 1.053 -8.910 -0.537 1.00 96.31 98 PHE A CA 1
ATOM 805 C C . PHE A 1 98 ? 1.900 -7.639 -0.601 1.00 96.31 98 PHE A C 1
ATOM 807 O O . PHE A 1 98 ? 2.497 -7.387 -1.639 1.00 96.31 98 PHE A O 1
ATOM 814 N N . GLU A 1 99 ? 2.073 -6.912 0.499 1.00 93.31 99 GLU A N 1
ATOM 815 C CA . GLU A 1 99 ? 3.045 -5.820 0.593 1.00 93.31 99 GLU A CA 1
ATOM 816 C C . GLU A 1 99 ? 4.469 -6.362 0.373 1.00 93.31 99 GLU A C 1
ATOM 818 O O . GLU A 1 99 ? 5.227 -5.861 -0.449 1.00 93.31 99 GLU A O 1
ATOM 823 N N . PHE A 1 100 ? 4.842 -7.471 1.014 1.00 92.88 100 PHE A N 1
ATOM 824 C CA . PHE A 1 100 ? 6.190 -8.022 0.825 1.00 92.88 100 PHE A CA 1
ATOM 825 C C . PHE A 1 100 ? 6.42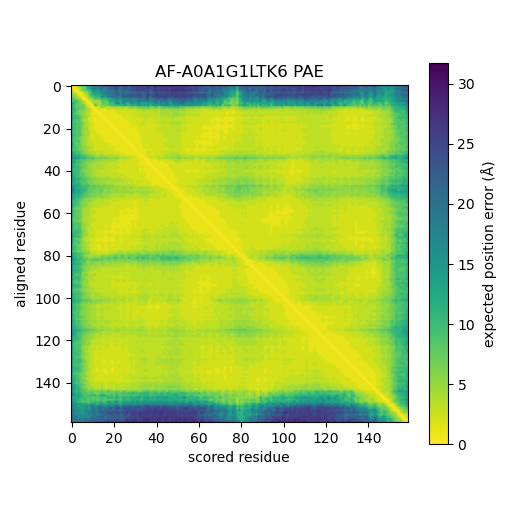3 -8.654 -0.553 1.00 92.88 100 PHE A C 1
ATOM 827 O O . PHE A 1 100 ? 7.568 -8.740 -0.997 1.00 92.88 100 PHE A O 1
ATOM 834 N N . THR A 1 101 ? 5.370 -9.115 -1.230 1.00 94.81 101 THR A N 1
ATOM 835 C CA . THR A 1 101 ? 5.497 -9.883 -2.484 1.00 94.81 101 THR A CA 1
ATOM 836 C C . THR A 1 101 ? 5.092 -9.111 -3.742 1.00 94.81 101 THR A C 1
ATOM 838 O O . THR A 1 101 ? 5.536 -9.459 -4.834 1.00 94.81 101 THR A O 1
ATOM 841 N N . GLY A 1 102 ? 4.272 -8.066 -3.620 1.00 93.06 102 GLY A N 1
ATOM 842 C CA . GLY A 1 102 ? 3.685 -7.329 -4.742 1.00 93.06 102 GLY A CA 1
ATOM 843 C C . GLY A 1 102 ? 4.536 -6.179 -5.281 1.00 93.06 102 GLY A C 1
ATOM 844 O O . GLY A 1 102 ? 4.357 -5.780 -6.426 1.00 93.06 102 GLY A O 1
ATOM 845 N N . HIS A 1 103 ? 5.511 -5.688 -4.517 1.00 94.81 103 HIS A N 1
ATOM 846 C CA . HIS A 1 103 ? 6.270 -4.472 -4.845 1.00 94.81 103 HIS A CA 1
ATOM 847 C C . HIS A 1 103 ? 7.546 -4.723 -5.665 1.00 94.81 103 HIS A C 1
ATOM 849 O O . HIS A 1 103 ? 8.565 -4.067 -5.469 1.00 94.81 103 HIS A O 1
ATOM 855 N N . SER A 1 104 ? 7.522 -5.682 -6.600 1.00 95.12 104 SER A N 1
ATOM 856 C CA . SER A 1 104 ? 8.721 -6.041 -7.382 1.00 95.12 104 SER A CA 1
ATOM 857 C C . SER A 1 104 ? 9.269 -4.873 -8.218 1.00 95.12 104 SER A C 1
ATOM 859 O O . SER A 1 104 ? 10.472 -4.611 -8.183 1.00 95.12 104 SER A O 1
ATOM 861 N N . PHE A 1 105 ? 8.386 -4.127 -8.892 1.00 95.69 105 PHE A N 1
ATOM 862 C CA . PHE A 1 105 ? 8.729 -2.901 -9.618 1.00 95.69 105 PHE A CA 1
ATOM 863 C C . PHE A 1 105 ? 9.350 -1.852 -8.687 1.00 95.69 105 PHE A C 1
ATOM 865 O O . PHE A 1 105 ? 10.466 -1.394 -8.932 1.00 95.69 105 PHE A O 1
ATOM 872 N N . ASP A 1 106 ? 8.678 -1.546 -7.573 1.00 95.06 106 ASP A N 1
ATOM 873 C CA . ASP A 1 106 ? 9.126 -0.526 -6.622 1.00 95.06 106 ASP A CA 1
ATOM 874 C C . ASP A 1 106 ? 10.488 -0.881 -6.012 1.00 95.06 106 ASP A C 1
ATOM 876 O O . ASP A 1 106 ? 11.336 -0.010 -5.844 1.00 95.06 106 ASP A O 1
ATOM 880 N N . VAL A 1 107 ? 10.748 -2.166 -5.741 1.00 95.69 107 VAL A N 1
ATOM 881 C CA . VAL A 1 107 ? 12.048 -2.646 -5.247 1.00 95.69 107 VAL A CA 1
ATOM 882 C C . VAL A 1 107 ? 13.154 -2.428 -6.279 1.00 95.69 107 VAL A C 1
ATOM 884 O O . VAL A 1 107 ? 14.266 -2.055 -5.903 1.00 95.69 107 VAL A O 1
ATOM 887 N N . VAL A 1 108 ? 12.885 -2.657 -7.567 1.00 95.88 108 VAL A N 1
ATOM 888 C CA . VAL A 1 108 ? 13.865 -2.399 -8.635 1.00 95.88 108 VAL A CA 1
ATOM 889 C C . VAL A 1 108 ? 14.137 -0.901 -8.747 1.00 95.88 108 VAL A C 1
ATOM 891 O O . VAL A 1 108 ? 15.300 -0.503 -8.699 1.00 95.88 108 VAL A O 1
ATOM 894 N N . CYS A 1 109 ? 13.091 -0.072 -8.799 1.00 96.19 109 CYS A N 1
ATOM 895 C CA . CYS A 1 109 ? 13.224 1.385 -8.823 1.00 96.19 109 CYS A CA 1
ATOM 896 C C . CYS A 1 109 ? 13.991 1.900 -7.599 1.00 96.19 109 CYS A C 1
ATOM 898 O O . CYS A 1 109 ? 14.940 2.670 -7.740 1.00 96.19 109 CYS A O 1
ATOM 900 N N . PHE A 1 110 ? 13.649 1.422 -6.402 1.00 96.56 110 PHE A N 1
ATOM 901 C CA . PHE A 1 110 ? 14.318 1.799 -5.163 1.00 96.56 110 PHE A CA 1
ATOM 902 C C . PHE A 1 110 ? 15.795 1.405 -5.166 1.00 96.56 110 PHE A C 1
ATOM 904 O O . PHE A 1 110 ? 16.637 2.216 -4.793 1.00 96.56 110 PHE A O 1
ATOM 911 N N . LYS A 1 111 ? 16.136 0.193 -5.628 1.00 97.19 111 LYS A N 1
ATOM 912 C CA . LYS A 1 111 ? 17.536 -0.227 -5.793 1.00 97.19 111 LYS A CA 1
ATOM 913 C C . LYS A 1 111 ? 18.279 0.704 -6.745 1.00 97.19 111 LYS A C 1
ATOM 915 O O . LYS A 1 111 ? 19.380 1.133 -6.417 1.00 97.19 111 LYS A O 1
ATOM 920 N N . SER A 1 112 ? 17.683 1.050 -7.885 1.00 96.56 112 SER A N 1
ATOM 921 C CA . SER A 1 112 ? 18.286 1.988 -8.835 1.00 96.56 112 SER A CA 1
ATOM 922 C C . SER A 1 112 ? 18.551 3.355 -8.201 1.00 96.56 112 SER A C 1
ATOM 924 O O . SER A 1 112 ? 19.660 3.865 -8.336 1.00 96.56 112 SER A O 1
ATOM 926 N N . VAL A 1 113 ? 17.589 3.916 -7.460 1.00 97.38 113 VAL A N 1
ATOM 927 C CA . VAL A 1 113 ? 17.767 5.187 -6.732 1.00 97.38 113 VAL A CA 1
ATOM 928 C C . VAL A 1 113 ? 18.817 5.055 -5.629 1.00 97.38 113 VAL A C 1
ATOM 930 O O . VAL A 1 113 ? 19.626 5.954 -5.449 1.00 97.38 113 VAL A O 1
ATOM 933 N N . LEU A 1 114 ? 18.859 3.932 -4.912 1.00 97.75 114 LEU A N 1
ATOM 934 C CA . LEU A 1 114 ? 19.838 3.701 -3.851 1.00 97.75 114 LEU A CA 1
ATOM 935 C C . LEU A 1 114 ? 21.279 3.751 -4.376 1.00 97.75 114 LEU A C 1
ATOM 937 O O . LEU A 1 114 ? 22.154 4.279 -3.694 1.00 97.75 114 LEU A O 1
ATOM 941 N N . PHE A 1 115 ? 21.521 3.236 -5.585 1.00 97.50 115 PHE A N 1
ATOM 942 C CA . PHE A 1 115 ? 22.838 3.290 -6.220 1.00 97.50 115 PHE A CA 1
ATOM 943 C C . PHE A 1 115 ? 23.181 4.667 -6.802 1.00 97.50 115 PHE A C 1
ATOM 945 O O . PHE A 1 115 ? 24.352 5.039 -6.797 1.00 97.50 115 PHE A O 1
ATOM 952 N N . THR A 1 116 ? 22.203 5.415 -7.319 1.00 97.88 116 THR A N 1
ATOM 953 C CA . THR A 1 116 ? 22.457 6.702 -7.993 1.00 97.88 116 THR A CA 1
ATOM 954 C C . THR A 1 116 ? 22.404 7.905 -7.051 1.00 97.88 116 THR A C 1
ATOM 956 O O . THR A 1 116 ? 23.163 8.854 -7.228 1.00 97.88 116 THR A O 1
ATOM 959 N N . ALA A 1 117 ? 21.524 7.874 -6.052 1.00 97.75 117 ALA A N 1
ATOM 960 C CA . ALA A 1 117 ? 21.243 8.955 -5.115 1.00 97.75 117 ALA A CA 1
ATOM 961 C C . ALA A 1 117 ? 20.790 8.381 -3.750 1.00 97.75 117 ALA A C 1
ATOM 963 O O . ALA A 1 117 ? 19.597 8.391 -3.427 1.00 97.75 117 ALA A O 1
ATOM 964 N N . PRO A 1 118 ? 21.722 7.890 -2.911 1.00 97.00 118 PRO A N 1
ATOM 965 C CA . PRO A 1 118 ? 21.388 7.203 -1.659 1.00 97.00 118 PRO A CA 1
ATOM 966 C C . PRO A 1 118 ? 20.618 8.081 -0.661 1.00 97.00 118 PRO A C 1
ATOM 968 O O . PRO A 1 118 ? 19.759 7.582 0.065 1.00 97.00 118 PRO A O 1
ATOM 971 N N . GLU A 1 119 ? 20.865 9.393 -0.648 1.00 97.88 119 GLU A N 1
ATOM 972 C CA . GLU A 1 119 ? 20.111 10.337 0.187 1.00 97.88 119 GLU A CA 1
ATOM 973 C C . GLU A 1 119 ? 18.637 10.421 -0.232 1.00 97.88 119 GLU A C 1
ATOM 975 O O . GLU A 1 119 ? 17.745 10.385 0.618 1.00 97.88 119 GLU A O 1
ATOM 980 N N . ALA A 1 120 ? 18.367 10.460 -1.541 1.00 97.31 120 ALA A N 1
ATOM 981 C CA . ALA A 1 120 ? 17.005 10.445 -2.065 1.00 97.31 120 ALA A CA 1
ATOM 982 C C . ALA A 1 120 ? 16.308 9.114 -1.748 1.00 97.31 120 ALA A C 1
ATOM 984 O O . ALA A 1 120 ? 15.146 9.107 -1.346 1.00 97.31 120 ALA A O 1
ATOM 985 N N . ALA A 1 121 ? 17.025 7.987 -1.837 1.00 97.31 121 ALA A N 1
ATOM 986 C CA . ALA A 1 121 ? 16.490 6.687 -1.433 1.00 97.31 121 ALA A CA 1
ATOM 987 C C . ALA A 1 121 ? 16.103 6.665 0.057 1.00 97.31 121 ALA A C 1
ATOM 989 O O . ALA A 1 121 ? 15.020 6.195 0.405 1.00 97.31 121 ALA A O 1
ATOM 990 N N . ALA A 1 122 ? 16.929 7.233 0.942 1.00 97.25 122 ALA A N 1
ATOM 991 C CA . ALA A 1 122 ? 16.594 7.342 2.362 1.00 97.25 122 ALA A CA 1
ATOM 992 C C . ALA A 1 122 ? 15.330 8.191 2.598 1.00 97.25 122 ALA A C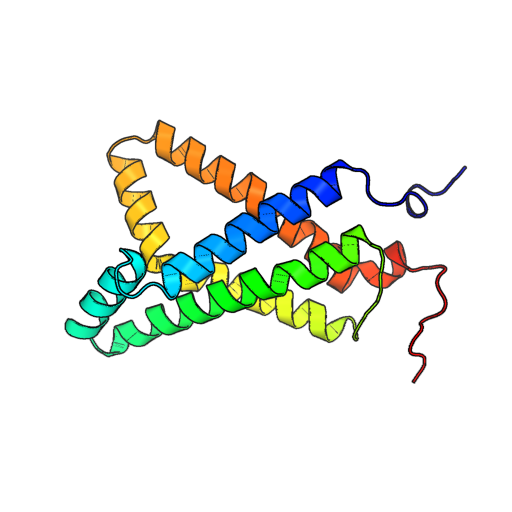 1
ATOM 994 O O . ALA A 1 122 ? 14.458 7.798 3.374 1.00 97.25 122 ALA A O 1
ATOM 995 N N . GLN A 1 123 ? 15.190 9.319 1.894 1.00 97.69 123 GLN A N 1
ATOM 996 C CA . GLN A 1 123 ? 13.996 10.169 1.974 1.00 97.69 123 GLN A CA 1
ATOM 997 C C . GLN A 1 123 ? 12.735 9.438 1.495 1.00 97.69 123 GLN A C 1
ATOM 999 O O . GLN A 1 123 ? 11.703 9.500 2.164 1.00 97.69 123 GLN A O 1
ATOM 1004 N N . ILE A 1 124 ? 12.825 8.700 0.384 1.00 96.38 124 ILE A N 1
ATOM 1005 C CA . ILE A 1 124 ? 11.725 7.877 -0.136 1.00 96.38 124 ILE A CA 1
ATOM 1006 C C . ILE A 1 124 ? 11.328 6.807 0.886 1.00 96.38 124 ILE A C 1
ATOM 1008 O O . ILE A 1 124 ? 10.144 6.656 1.180 1.00 96.38 124 ILE A O 1
ATOM 1012 N N . ALA A 1 125 ? 12.298 6.107 1.482 1.00 96.69 125 ALA A N 1
ATOM 1013 C CA . ALA A 1 125 ? 12.022 5.096 2.500 1.00 96.69 125 ALA A CA 1
ATOM 1014 C C . ALA A 1 125 ? 11.294 5.695 3.714 1.00 96.69 125 ALA A C 1
ATOM 1016 O O . ALA A 1 125 ? 10.289 5.148 4.166 1.00 96.69 125 ALA A O 1
ATOM 1017 N N . ILE A 1 126 ? 11.745 6.852 4.209 1.00 97.75 126 ILE A N 1
ATOM 1018 C CA . ILE A 1 126 ? 11.083 7.560 5.314 1.00 97.75 126 ILE A CA 1
ATOM 1019 C C . ILE A 1 126 ? 9.656 7.965 4.924 1.00 97.75 126 ILE A C 1
ATOM 1021 O O . ILE A 1 126 ? 8.730 7.750 5.706 1.00 97.75 126 ILE A O 1
ATOM 1025 N N . ALA A 1 127 ? 9.454 8.506 3.719 1.00 96.38 127 ALA A N 1
ATOM 1026 C CA . ALA A 1 127 ? 8.131 8.890 3.234 1.00 96.38 127 ALA A CA 1
ATOM 1027 C C . ALA A 1 127 ? 7.173 7.688 3.175 1.00 96.38 127 ALA A C 1
ATOM 1029 O O . ALA A 1 127 ? 6.046 7.777 3.667 1.00 96.38 127 ALA A O 1
ATOM 1030 N N . ILE A 1 128 ? 7.639 6.544 2.663 1.00 95.44 128 ILE A N 1
ATOM 1031 C CA . ILE A 1 128 ? 6.874 5.290 2.640 1.00 95.44 128 ILE A CA 1
ATOM 1032 C C . ILE A 1 128 ? 6.499 4.863 4.064 1.00 95.44 128 ILE A C 1
ATOM 1034 O O . ILE A 1 128 ? 5.336 4.564 4.329 1.00 95.44 128 ILE A O 1
ATOM 1038 N N . LEU A 1 129 ? 7.443 4.888 5.011 1.00 95.69 129 LEU A N 1
ATOM 1039 C CA . LEU A 1 129 ? 7.174 4.509 6.402 1.00 95.69 129 LEU A CA 1
ATOM 1040 C C . LEU A 1 129 ? 6.151 5.436 7.071 1.00 95.69 129 LEU A C 1
ATOM 1042 O O . LEU A 1 129 ? 5.245 4.953 7.750 1.00 95.69 129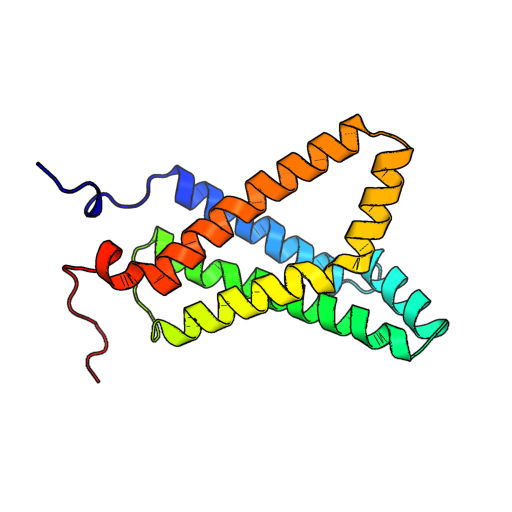 LEU A O 1
ATOM 1046 N N . ILE A 1 130 ? 6.247 6.749 6.849 1.00 96.19 130 ILE A N 1
ATOM 1047 C CA . ILE A 1 130 ? 5.283 7.733 7.368 1.00 96.19 130 ILE A CA 1
ATOM 1048 C C . ILE A 1 130 ? 3.876 7.477 6.811 1.00 96.19 130 ILE A C 1
ATOM 1050 O O . ILE A 1 130 ? 2.890 7.652 7.528 1.00 96.19 130 ILE A O 1
ATOM 1054 N N . ILE A 1 131 ? 3.768 7.037 5.556 1.00 95.69 131 ILE A N 1
ATOM 1055 C CA . ILE A 1 131 ? 2.487 6.705 4.926 1.00 95.69 131 ILE A CA 1
ATOM 1056 C C . ILE A 1 131 ? 1.939 5.381 5.463 1.00 95.69 131 ILE A C 1
ATOM 1058 O O . ILE A 1 131 ? 0.765 5.314 5.826 1.00 95.69 131 ILE A O 1
ATOM 1062 N N . LEU A 1 132 ? 2.758 4.330 5.529 1.00 95.12 132 LEU A N 1
ATOM 1063 C CA . LEU A 1 132 ? 2.289 2.972 5.808 1.00 95.12 132 LEU A CA 1
ATOM 1064 C C . LEU A 1 132 ? 2.089 2.692 7.300 1.00 95.12 132 LEU A C 1
ATOM 1066 O O . LEU A 1 132 ? 1.070 2.103 7.669 1.00 95.12 132 LEU A O 1
ATOM 1070 N N . ILE A 1 133 ? 3.012 3.117 8.171 1.00 95.81 133 ILE A N 1
ATOM 1071 C CA . ILE A 1 133 ? 2.983 2.765 9.602 1.00 95.81 133 ILE A CA 1
ATOM 1072 C C . ILE A 1 133 ? 1.656 3.161 10.267 1.00 95.81 133 ILE A C 1
ATOM 1074 O O . ILE A 1 133 ? 1.062 2.303 10.927 1.00 95.81 133 ILE A O 1
ATOM 1078 N N . PRO A 1 134 ? 1.122 4.388 10.099 1.00 96.06 134 PRO A N 1
ATOM 1079 C CA . PRO A 1 134 ? -0.127 4.753 10.761 1.00 96.06 134 PRO A CA 1
ATOM 1080 C C . PRO A 1 134 ? -1.330 3.957 10.234 1.00 96.06 134 PRO A C 1
ATOM 1082 O O . PRO A 1 134 ? -2.257 3.685 10.997 1.00 96.06 134 PRO A O 1
ATOM 1085 N N . SER A 1 135 ? -1.301 3.519 8.970 1.00 96.56 135 SER A N 1
ATOM 1086 C CA . SER A 1 135 ? -2.343 2.679 8.368 1.00 96.56 135 SER A CA 1
ATOM 1087 C C . SER A 1 135 ? -2.340 1.286 8.991 1.00 96.56 135 SER A C 1
ATOM 1089 O O . SER A 1 135 ? -3.382 0.802 9.437 1.00 96.56 135 SER A O 1
ATOM 1091 N N . TYR A 1 136 ? -1.162 0.662 9.099 1.00 96.19 136 TYR A N 1
ATOM 1092 C CA . TYR A 1 136 ? -1.008 -0.626 9.777 1.00 96.19 136 TYR A CA 1
ATOM 1093 C C . TYR A 1 136 ? -1.352 -0.531 11.263 1.00 96.19 136 TYR A C 1
ATOM 1095 O O . TYR A 1 136 ? -2.018 -1.418 11.790 1.00 96.19 136 TYR A O 1
ATOM 1103 N N . TRP A 1 137 ? -0.973 0.562 11.927 1.00 94.62 137 TRP A N 1
ATOM 1104 C CA . TRP A 1 137 ? -1.324 0.810 13.321 1.00 94.62 137 TRP A CA 1
ATOM 1105 C C . TRP A 1 137 ? -2.841 0.899 13.521 1.00 94.62 137 TRP A C 1
ATOM 1107 O O . TRP A 1 137 ? -3.396 0.185 14.357 1.00 94.62 137 TRP A O 1
ATOM 1117 N N . ALA A 1 138 ? -3.524 1.740 12.739 1.00 93.44 138 ALA A N 1
ATOM 1118 C CA . ALA A 1 138 ? -4.977 1.890 12.799 1.00 93.44 138 ALA A CA 1
ATOM 1119 C C . ALA A 1 138 ? -5.690 0.570 12.485 1.00 93.44 138 ALA A C 1
ATOM 1121 O O . ALA A 1 138 ? -6.590 0.165 13.222 1.00 93.44 138 ALA A O 1
ATOM 1122 N N . GLY A 1 139 ? -5.240 -0.138 11.445 1.00 93.56 139 GLY A N 1
ATOM 1123 C CA . GLY A 1 139 ? -5.738 -1.464 11.107 1.00 93.56 139 GLY A CA 1
ATOM 1124 C C . GLY A 1 139 ? -5.571 -2.446 12.261 1.00 93.56 139 GLY A C 1
ATOM 1125 O O . GLY A 1 139 ? -6.540 -3.084 12.665 1.00 93.56 139 GLY A O 1
ATOM 1126 N N . PHE A 1 140 ? -4.369 -2.558 12.827 1.00 94.12 140 PHE A N 1
ATOM 1127 C CA . PHE A 1 140 ? -4.073 -3.501 13.904 1.00 94.12 140 PHE A CA 1
ATOM 1128 C C . PHE A 1 140 ? -4.985 -3.272 15.110 1.00 94.12 140 PHE A C 1
ATOM 1130 O O . PHE A 1 140 ? -5.626 -4.199 15.607 1.00 94.12 140 PHE A O 1
ATOM 1137 N N . TRP A 1 141 ? -5.107 -2.018 15.541 1.00 90.81 141 TRP A N 1
ATOM 1138 C CA . TRP A 1 141 ? -6.005 -1.641 16.627 1.00 90.81 141 TRP A CA 1
ATOM 1139 C C . TRP A 1 141 ? -7.463 -1.956 16.305 1.00 90.81 141 TRP A C 1
ATOM 1141 O O . TRP A 1 141 ? -8.189 -2.454 17.164 1.00 90.81 141 TRP A O 1
ATOM 1151 N N . TYR A 1 142 ? -7.883 -1.740 15.064 1.00 88.88 142 TYR A N 1
ATOM 1152 C CA . TYR A 1 142 ? -9.232 -2.061 14.629 1.00 88.88 142 TYR A CA 1
ATOM 1153 C C . TYR A 1 142 ? -9.500 -3.570 14.492 1.00 88.88 142 TYR A C 1
ATOM 1155 O O . TYR A 1 142 ? -10.632 -4.001 14.674 1.00 88.88 142 TYR A O 1
ATOM 1163 N N . ALA A 1 143 ? -8.493 -4.393 14.202 1.00 91.19 143 ALA A N 1
ATOM 1164 C CA . ALA A 1 143 ? -8.648 -5.838 14.018 1.00 91.19 143 ALA A CA 1
ATOM 1165 C C . ALA A 1 143 ? -8.465 -6.650 15.311 1.00 91.19 143 ALA A C 1
ATOM 1167 O O . ALA A 1 143 ? -9.142 -7.658 15.517 1.00 91.19 143 ALA A O 1
ATOM 1168 N N . PHE A 1 144 ? -7.554 -6.222 16.187 1.00 89.75 144 PHE A N 1
ATOM 1169 C CA . PHE A 1 144 ? -7.161 -6.956 17.397 1.00 89.75 144 PHE A CA 1
ATOM 1170 C C . PHE A 1 144 ? -7.489 -6.209 18.695 1.00 89.75 144 PHE A C 1
ATOM 1172 O O . PHE A 1 144 ? -7.525 -6.807 19.765 1.00 89.75 144 PHE A O 1
ATOM 1179 N N . GLY A 1 145 ? -7.726 -4.899 18.622 1.00 83.25 145 GLY A N 1
ATOM 1180 C CA . GLY A 1 145 ? -7.969 -4.035 19.777 1.00 83.25 145 GLY A CA 1
ATOM 1181 C C . GLY A 1 145 ? -9.420 -3.586 19.940 1.00 83.25 145 GLY A C 1
ATOM 1182 O O . GLY A 1 145 ? -9.654 -2.648 20.705 1.00 83.25 145 GLY A O 1
ATOM 1183 N N . GLN A 1 146 ? -10.382 -4.215 19.248 1.00 79.25 146 GLN A N 1
ATOM 1184 C CA . GLN A 1 146 ? -11.788 -3.781 19.252 1.00 79.25 146 GLN A CA 1
ATOM 1185 C C . GLN A 1 146 ? -12.345 -3.639 20.671 1.00 79.25 146 GLN A C 1
ATOM 1187 O O . GLN A 1 146 ? -12.917 -2.601 20.986 1.00 79.25 146 GLN A O 1
ATOM 1192 N N . ASP A 1 147 ? -12.081 -4.595 21.5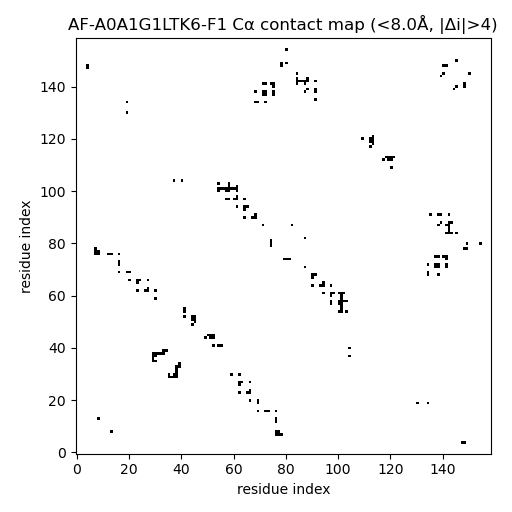62 1.00 75.88 147 ASP A N 1
ATOM 1193 C CA . ASP A 1 147 ? -12.591 -4.555 22.938 1.00 75.88 147 ASP A CA 1
ATOM 1194 C C . ASP A 1 147 ? -12.090 -3.336 23.723 1.00 75.88 147 ASP A C 1
ATOM 1196 O O . ASP A 1 147 ? -12.813 -2.770 24.539 1.00 75.88 147 ASP A O 1
ATOM 1200 N N . LYS A 1 148 ? -10.867 -2.867 23.447 1.00 75.06 148 LYS A N 1
ATOM 1201 C CA . LYS A 1 148 ? -10.289 -1.683 24.103 1.00 75.06 148 LYS A CA 1
ATOM 1202 C C . LYS A 1 148 ? -10.858 -0.380 23.538 1.00 75.06 148 LYS A C 1
ATOM 1204 O O . LYS A 1 148 ? -11.040 0.580 24.284 1.00 75.06 148 LYS A O 1
ATOM 1209 N N . ILE A 1 149 ? -11.144 -0.348 22.237 1.00 72.94 149 ILE A N 1
ATOM 1210 C CA . ILE A 1 149 ? -11.655 0.837 21.528 1.00 72.94 149 ILE A CA 1
ATOM 1211 C C . ILE A 1 149 ? -13.167 0.997 21.736 1.00 72.94 149 ILE A C 1
ATOM 1213 O O . ILE A 1 149 ? -13.655 2.122 21.858 1.00 72.94 149 ILE A O 1
ATOM 1217 N N . PHE A 1 150 ? -13.895 -0.120 21.812 1.00 70.50 150 PHE A N 1
ATOM 1218 C CA . PHE A 1 150 ? -15.359 -0.184 21.783 1.00 70.50 150 PHE A CA 1
ATOM 1219 C C . PHE A 1 150 ? -15.995 -0.709 23.078 1.00 70.50 150 PHE A C 1
ATOM 1221 O O . PHE A 1 150 ? -17.204 -0.917 23.097 1.00 70.50 150 PHE A O 1
ATOM 1228 N N . SER A 1 151 ? -15.235 -0.840 24.177 1.00 62.47 151 SER A N 1
ATOM 1229 C CA . SER A 1 151 ? -15.663 -1.379 25.493 1.00 62.47 151 SER A CA 1
ATOM 1230 C C . SER A 1 151 ? -17.012 -0.896 26.064 1.00 62.47 151 SER A C 1
ATOM 1232 O O . SER A 1 151 ? -17.520 -1.502 27.004 1.00 62.47 151 SER A O 1
ATOM 1234 N N . LYS A 1 152 ? -17.599 0.191 25.545 1.00 59.72 152 LYS A N 1
ATOM 1235 C CA . LYS A 1 152 ? -18.852 0.792 26.033 1.00 59.72 152 LYS A CA 1
ATOM 1236 C C . LYS A 1 152 ? -19.955 0.946 24.981 1.00 59.72 152 LYS A C 1
ATOM 1238 O O . LYS A 1 152 ? -21.011 1.481 25.311 1.00 59.72 152 LYS A O 1
ATOM 1243 N N . GLN A 1 153 ? -19.739 0.546 23.727 1.00 58.25 153 GLN A N 1
ATOM 1244 C CA . GLN A 1 153 ? -20.769 0.682 22.695 1.00 58.25 153 GLN A CA 1
ATOM 1245 C C . GLN A 1 153 ? -21.602 -0.604 22.601 1.00 58.25 153 GLN A C 1
ATOM 1247 O O . GLN A 1 153 ? -21.027 -1.690 22.527 1.00 58.25 153 GLN A O 1
ATOM 1252 N N . PRO A 1 154 ? -22.946 -0.521 22.604 1.00 53.41 154 PRO A N 1
ATOM 1253 C CA . PRO A 1 154 ? -23.762 -1.681 22.287 1.00 53.41 154 PRO A CA 1
ATOM 1254 C C . PRO A 1 154 ? -23.436 -2.104 20.852 1.00 53.41 154 PRO A C 1
ATOM 1256 O O . PRO A 1 154 ? -23.578 -1.313 19.921 1.00 53.41 154 PRO A O 1
ATOM 1259 N N . LEU A 1 155 ? -22.960 -3.341 20.688 1.00 58.06 155 LEU A N 1
ATOM 1260 C CA . LEU A 1 155 ? -22.757 -3.970 19.385 1.00 58.06 155 LEU A CA 1
ATOM 1261 C C . LEU A 1 155 ? -24.044 -3.807 18.566 1.00 58.06 155 LEU A C 1
ATOM 1263 O O . LEU A 1 155 ? -25.063 -4.407 18.905 1.00 58.06 155 LEU A O 1
ATOM 1267 N N . LEU A 1 156 ? -23.998 -3.014 17.490 1.00 58.22 156 LEU A N 1
ATOM 1268 C CA . LEU A 1 156 ? -25.132 -2.830 16.568 1.00 58.22 156 LEU A CA 1
ATOM 1269 C C . LEU A 1 156 ? -25.556 -4.143 15.888 1.00 58.22 156 LEU A C 1
ATOM 1271 O O . LEU A 1 156 ? -26.634 -4.218 15.311 1.00 58.22 156 LEU A O 1
ATOM 1275 N N . PHE A 1 157 ? -24.733 -5.187 16.000 1.00 53.66 157 PHE A N 1
ATOM 1276 C CA . PHE A 1 157 ? -24.987 -6.518 15.471 1.00 53.66 157 PHE A CA 1
ATOM 1277 C C . PHE A 1 157 ? -24.737 -7.573 16.560 1.00 53.66 157 PHE A C 1
ATOM 1279 O O . PHE A 1 157 ? -23.737 -8.288 16.530 1.00 53.66 157 PHE A O 1
ATOM 1286 N N . LYS A 1 158 ? -25.631 -7.665 17.554 1.00 47.44 158 LYS A N 1
ATOM 1287 C CA . LYS A 1 158 ? -25.810 -8.912 18.314 1.00 47.44 158 LYS A CA 1
ATOM 1288 C C . LYS A 1 158 ? -26.685 -9.843 17.471 1.00 47.44 158 LYS A C 1
ATOM 1290 O O . LYS A 1 158 ? -27.901 -9.782 17.589 1.00 47.44 158 LYS A O 1
ATOM 1295 N N . ASN A 1 159 ? -26.052 -10.653 16.626 1.00 47.81 159 ASN A N 1
ATOM 1296 C CA . ASN A 1 159 ? -26.646 -11.852 16.032 1.00 47.81 159 ASN A CA 1
ATOM 1297 C C . ASN A 1 159 ? -25.747 -13.040 16.353 1.00 47.81 159 ASN A C 1
ATOM 1299 O O . ASN A 1 159 ? -24.540 -12.955 16.015 1.00 47.81 159 ASN A O 1
#